Protein AF-A0A6J7RD16-F1 (afdb_monomer_lite)

Secondary structure (DSSP, 8-state):
---PPP--SS--GGGTTSEEEEEEEETTEEEEEEEEEEETTEEE-TTS-EEE--GGGEEEEEE-PPP---

pLDDT: mean 85.66, std 15.55, range [40.06, 97.88]

Organism: NCBI:txid449393

Structure (mmCIF, N/CA/C/O backbone):
data_AF-A0A6J7RD16-F1
#
_entry.id   AF-A0A6J7RD16-F1
#
loop_
_atom_site.group_PDB
_atom_site.id
_atom_site.type_symbol
_atom_site.label_atom_id
_atom_site.label_alt_id
_atom_site.label_comp_id
_atom_site.label_asym_id
_atom_site.label_entity_id
_atom_site.label_seq_id
_atom_site.pdbx_PDB_ins_code
_atom_site.Cartn_x
_atom_site.Cartn_y
_atom_site.Cartn_z
_atom_site.occupancy
_atom_site.B_iso_or_equiv
_atom_site.auth_seq_id
_atom_site.auth_comp_id
_atom_site.auth_asym_id
_atom_site.auth_atom_id
_atom_site.pdbx_PDB_model_num
ATOM 1 N N . MET A 1 1 ? -0.333 -30.070 4.174 1.00 40.06 1 MET A N 1
ATOM 2 C CA . MET A 1 1 ? 0.957 -29.357 4.083 1.00 40.06 1 MET A CA 1
ATOM 3 C C . MET A 1 1 ? 0.633 -27.881 3.898 1.00 40.06 1 MET A C 1
ATOM 5 O O . MET A 1 1 ? 0.052 -27.551 2.875 1.00 40.06 1 MET A O 1
ATOM 9 N N . SER A 1 2 ? 0.868 -27.026 4.898 1.00 41.72 2 SER A N 1
ATOM 10 C CA . SER A 1 2 ? 0.593 -25.584 4.778 1.00 41.72 2 SER A CA 1
ATOM 11 C C . SER A 1 2 ? 1.816 -24.887 4.207 1.00 41.72 2 SER A C 1
ATOM 13 O O . SER A 1 2 ? 2.747 -24.565 4.940 1.00 41.72 2 SER A O 1
ATOM 15 N N . THR A 1 3 ? 1.826 -24.664 2.897 1.00 42.41 3 THR A N 1
ATOM 16 C CA . THR A 1 3 ? 2.761 -23.721 2.287 1.00 42.41 3 THR A CA 1
ATOM 17 C C . THR A 1 3 ? 2.269 -22.329 2.662 1.00 42.41 3 THR A C 1
ATOM 19 O O . THR A 1 3 ? 1.281 -21.851 2.109 1.00 42.41 3 THR A O 1
ATOM 22 N N . ALA A 1 4 ? 2.903 -21.690 3.647 1.00 48.28 4 ALA A N 1
ATOM 23 C CA . ALA A 1 4 ? 2.750 -20.251 3.805 1.00 48.28 4 ALA A CA 1
ATOM 24 C C . ALA A 1 4 ? 3.204 -19.624 2.482 1.00 48.28 4 ALA A C 1
ATOM 26 O O . ALA A 1 4 ? 4.349 -19.824 2.072 1.00 48.28 4 ALA A O 1
ATOM 27 N N . ALA A 1 5 ? 2.289 -18.958 1.773 1.00 51.94 5 ALA A N 1
ATOM 28 C CA . ALA A 1 5 ? 2.630 -18.224 0.564 1.00 51.94 5 ALA A CA 1
ATOM 29 C C . ALA A 1 5 ? 3.823 -17.300 0.873 1.00 51.94 5 ALA A C 1
ATOM 31 O O . ALA A 1 5 ? 3.870 -16.742 1.978 1.00 51.94 5 ALA A O 1
ATOM 32 N N . PRO A 1 6 ? 4.801 -17.158 -0.042 1.00 55.53 6 PRO A N 1
ATOM 33 C CA . PRO A 1 6 ? 5.900 -16.229 0.169 1.00 55.53 6 PRO A CA 1
ATOM 34 C C . PRO A 1 6 ? 5.305 -14.867 0.520 1.00 55.53 6 PRO A C 1
ATOM 36 O O . PRO A 1 6 ? 4.402 -14.384 -0.165 1.00 55.53 6 PRO A O 1
ATOM 39 N N . LYS A 1 7 ? 5.758 -14.285 1.635 1.00 58.78 7 LYS A N 1
ATOM 40 C CA . LYS A 1 7 ? 5.304 -12.964 2.057 1.00 58.78 7 LYS A CA 1
ATOM 41 C C . LYS A 1 7 ? 5.681 -11.990 0.947 1.00 58.78 7 LYS A C 1
ATOM 43 O O . LYS A 1 7 ? 6.864 -11.717 0.759 1.00 58.78 7 LYS A O 1
ATOM 48 N N . LEU A 1 8 ? 4.683 -11.541 0.188 1.00 65.88 8 LEU A N 1
ATOM 49 C CA . LEU A 1 8 ? 4.889 -10.607 -0.908 1.00 65.88 8 LEU A CA 1
ATOM 50 C C . LEU A 1 8 ? 5.588 -9.351 -0.360 1.00 65.88 8 LEU A C 1
ATOM 52 O O . LEU A 1 8 ? 5.279 -8.912 0.759 1.00 65.88 8 LEU A O 1
ATOM 56 N N . PRO A 1 9 ? 6.530 -8.762 -1.117 1.00 80.81 9 PRO A N 1
ATOM 57 C CA . PRO A 1 9 ? 7.223 -7.546 -0.695 1.00 80.81 9 PRO A CA 1
ATOM 58 C C . PRO A 1 9 ? 6.277 -6.335 -0.604 1.00 80.81 9 PRO A C 1
ATOM 60 O O . PRO A 1 9 ? 6.653 -5.306 -0.056 1.00 80.81 9 PRO A O 1
ATOM 63 N N . HIS A 1 10 ? 5.029 -6.486 -1.057 1.00 85.44 10 HIS A N 1
ATOM 64 C CA . HIS A 1 10 ? 3.963 -5.492 -1.073 1.00 85.44 10 HIS A CA 1
ATOM 65 C C . HIS A 1 10 ? 2.629 -6.093 -0.569 1.00 85.44 10 HIS A C 1
ATOM 67 O O . HIS A 1 10 ? 2.512 -7.316 -0.441 1.00 85.44 10 HIS A O 1
ATOM 73 N N . PRO A 1 11 ? 1.609 -5.262 -0.286 1.00 88.94 11 PRO A N 1
ATOM 74 C CA . PRO A 1 11 ? 0.270 -5.732 0.071 1.00 88.94 11 PRO A CA 1
ATOM 75 C C . PRO A 1 11 ? -0.370 -6.609 -1.016 1.00 88.94 11 PRO A C 1
ATOM 77 O O . PRO A 1 11 ? -0.079 -6.450 -2.205 1.00 88.94 11 PRO A O 1
ATOM 80 N N . GLY A 1 12 ? -1.256 -7.520 -0.613 1.00 90.69 12 GLY A N 1
ATOM 81 C CA . GLY A 1 12 ? -2.055 -8.350 -1.510 1.00 90.69 12 GLY A CA 1
ATOM 82 C C . GLY A 1 12 ? -3.540 -7.959 -1.515 1.00 90.69 12 GLY A C 1
ATOM 83 O O . GLY A 1 12 ? -3.945 -6.979 -0.885 1.00 90.69 12 GLY A O 1
ATOM 84 N N . PRO A 1 13 ? -4.393 -8.734 -2.213 1.00 93.44 13 PRO A N 1
ATOM 85 C CA . PRO A 1 13 ? -5.829 -8.453 -2.296 1.00 93.44 13 PRO A CA 1
ATOM 86 C C . PRO A 1 13 ? -6.547 -8.431 -0.940 1.00 93.44 13 PRO A C 1
ATOM 88 O O . PRO A 1 13 ? -7.541 -7.726 -0.789 1.00 93.44 13 PRO A O 1
ATOM 91 N N . ALA A 1 14 ? -6.047 -9.180 0.049 1.00 92.94 14 ALA A N 1
ATOM 92 C CA . ALA A 1 14 ? -6.626 -9.241 1.392 1.00 92.94 14 ALA A CA 1
ATOM 93 C C . ALA A 1 14 ? -6.469 -7.927 2.175 1.00 92.94 14 ALA A C 1
ATOM 95 O O . ALA A 1 14 ? -7.202 -7.687 3.132 1.00 92.94 14 ALA A O 1
ATOM 96 N N . GLU A 1 15 ? -5.529 -7.072 1.772 1.00 94.44 15 GLU A N 1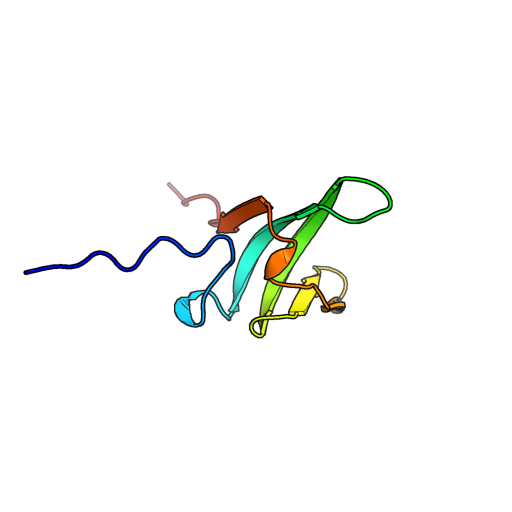
ATOM 97 C CA . GLU A 1 15 ? -5.259 -5.796 2.424 1.00 94.44 15 GLU A CA 1
ATOM 98 C C . GLU A 1 15 ? -5.997 -4.610 1.788 1.00 94.44 15 GLU A C 1
ATOM 100 O O . GLU A 1 15 ? -5.891 -3.489 2.293 1.00 94.44 15 GLU A O 1
ATOM 105 N N . ILE A 1 16 ? -6.762 -4.821 0.710 1.00 96.06 16 ILE A N 1
ATOM 106 C CA . ILE A 1 16 ? -7.571 -3.757 0.102 1.00 96.06 16 ILE A CA 1
ATOM 107 C C . ILE A 1 16 ? -8.601 -3.254 1.123 1.00 96.06 16 ILE A C 1
ATOM 109 O O . ILE A 1 16 ? -9.281 -4.022 1.799 1.00 96.06 16 ILE A O 1
ATOM 113 N N . GLY A 1 17 ? -8.697 -1.933 1.252 1.00 95.81 17 GLY A N 1
ATOM 114 C CA . GLY A 1 17 ? -9.515 -1.244 2.246 1.00 95.81 17 GLY A CA 1
ATOM 115 C C . GLY A 1 17 ? -8.844 -1.088 3.614 1.00 95.81 17 GLY A C 1
ATOM 116 O O . GLY A 1 17 ? -9.346 -0.327 4.443 1.00 95.81 17 GLY A O 1
ATOM 117 N N . LEU A 1 18 ? -7.701 -1.737 3.866 1.00 95.94 18 LEU A N 1
ATOM 118 C CA . LEU A 1 18 ? -6.953 -1.555 5.107 1.00 95.94 18 LEU A CA 1
ATOM 119 C C . LEU A 1 18 ? -6.063 -0.317 5.038 1.00 95.94 18 LEU A C 1
ATOM 121 O O . LEU A 1 18 ? -5.540 0.069 3.991 1.00 95.94 18 LEU A O 1
ATOM 125 N N . ARG A 1 19 ? -5.861 0.306 6.201 1.00 96.62 19 ARG A N 1
ATOM 126 C CA . ARG A 1 19 ? -4.895 1.390 6.342 1.00 96.62 19 ARG A CA 1
ATOM 127 C C . ARG A 1 19 ? -3.491 0.802 6.392 1.00 96.62 19 ARG A C 1
ATOM 129 O O . ARG A 1 19 ? -3.206 -0.028 7.252 1.00 96.62 19 ARG A 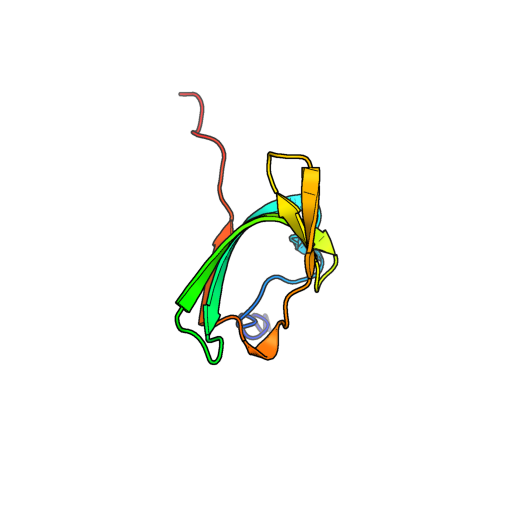O 1
ATOM 136 N N . VAL A 1 20 ? -2.608 1.261 5.519 1.00 96.00 20 VAL A N 1
ATOM 137 C CA . VAL A 1 20 ? -1.232 0.775 5.405 1.00 96.00 20 VAL A CA 1
ATOM 138 C C . VAL A 1 20 ? -0.247 1.935 5.368 1.00 96.00 20 VAL A C 1
ATOM 140 O O . VAL A 1 20 ? -0.587 3.065 5.009 1.00 96.00 20 VAL A O 1
ATOM 143 N N . THR A 1 21 ? 0.993 1.644 5.743 1.00 95.75 21 THR A N 1
ATOM 144 C CA . THR A 1 21 ? 2.146 2.474 5.400 1.00 95.75 21 THR A CA 1
ATOM 145 C C . THR A 1 21 ? 3.098 1.665 4.537 1.00 95.75 21 THR 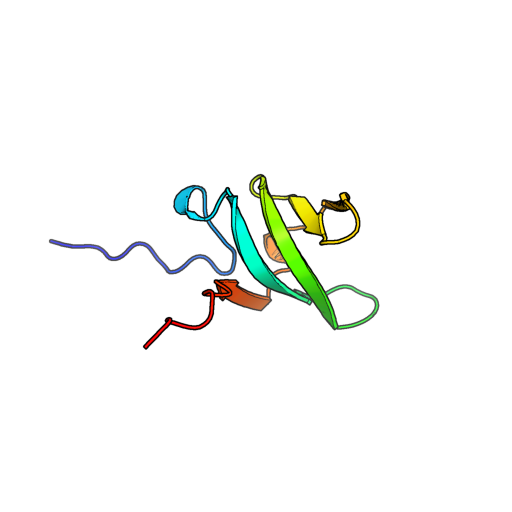A C 1
ATOM 147 O O . THR A 1 21 ? 3.304 0.480 4.804 1.00 95.75 21 THR A O 1
ATOM 150 N N . MET A 1 22 ? 3.640 2.293 3.499 1.00 94.31 22 MET A N 1
ATOM 151 C CA . MET A 1 22 ? 4.578 1.686 2.560 1.00 94.31 22 MET A CA 1
ATOM 152 C C . MET A 1 22 ? 5.764 2.615 2.367 1.00 94.31 22 MET A C 1
ATOM 154 O O . MET A 1 22 ? 5.597 3.830 2.296 1.00 94.31 22 MET A O 1
ATOM 158 N N . ARG A 1 23 ? 6.951 2.033 2.256 1.00 93.50 23 ARG A N 1
ATOM 159 C CA . ARG A 1 23 ? 8.165 2.717 1.836 1.00 93.50 23 ARG A CA 1
ATOM 160 C C . ARG A 1 23 ? 8.517 2.230 0.439 1.00 93.50 23 ARG A C 1
ATOM 162 O O . ARG A 1 23 ? 8.648 1.023 0.228 1.00 93.50 23 ARG A O 1
ATOM 169 N N . LEU A 1 24 ? 8.665 3.174 -0.477 1.00 92.38 24 LEU A N 1
ATOM 170 C CA . LEU A 1 24 ? 9.061 2.943 -1.857 1.00 92.38 24 LEU A CA 1
ATOM 171 C C . LEU A 1 24 ? 10.538 3.289 -2.035 1.00 92.38 24 LEU A C 1
ATOM 173 O O . LEU A 1 24 ? 11.040 4.215 -1.395 1.00 92.38 24 LEU A O 1
ATOM 177 N N . HIS A 1 25 ? 11.225 2.554 -2.901 1.00 88.06 25 HIS A N 1
ATOM 178 C CA . HIS A 1 25 ? 12.538 2.927 -3.409 1.00 88.06 25 HIS A CA 1
ATOM 179 C C . HIS A 1 25 ? 12.370 3.571 -4.787 1.00 88.06 25 HIS A C 1
ATOM 181 O O . HIS A 1 25 ? 12.290 2.878 -5.798 1.00 88.06 25 HIS A O 1
ATOM 187 N N . GLU A 1 26 ? 12.290 4.900 -4.810 1.00 80.81 26 GLU A N 1
ATOM 188 C CA . GLU A 1 26 ? 12.174 5.690 -6.036 1.00 80.81 26 GLU A CA 1
ATOM 189 C C . GLU A 1 26 ? 13.514 6.355 -6.378 1.00 80.81 26 GLU A C 1
ATOM 191 O O . GLU A 1 26 ? 14.349 6.616 -5.508 1.00 80.81 26 GLU A O 1
ATOM 196 N N . SER A 1 27 ? 13.704 6.695 -7.654 1.00 74.31 27 SER A N 1
ATOM 197 C CA . SER A 1 27 ? 14.929 7.317 -8.183 1.00 74.31 27 SER A CA 1
ATOM 198 C C . SER A 1 27 ? 15.298 8.656 -7.517 1.00 74.31 27 SER A C 1
ATOM 200 O O . SER A 1 27 ? 16.429 9.113 -7.655 1.00 74.31 27 SER A O 1
ATOM 202 N N . GLY A 1 28 ? 14.357 9.290 -6.803 1.00 71.00 28 GLY A N 1
ATOM 203 C CA . GLY A 1 28 ? 14.539 10.540 -6.052 1.00 71.00 28 GLY A CA 1
ATOM 204 C C . GLY A 1 28 ? 14.778 10.366 -4.546 1.00 71.00 28 GLY A C 1
ATOM 205 O O . GLY A 1 28 ? 14.889 11.364 -3.837 1.00 71.00 28 GLY A O 1
ATOM 206 N N . GLY A 1 29 ? 14.857 9.125 -4.055 1.00 70.94 29 GLY A N 1
ATOM 207 C CA . GLY A 1 29 ? 14.999 8.792 -2.637 1.00 70.94 29 GLY A CA 1
ATOM 208 C C . GLY A 1 29 ? 13.808 7.999 -2.085 1.00 70.94 29 GLY A C 1
ATOM 209 O O . GLY A 1 29 ? 12.823 7.770 -2.787 1.00 70.94 29 GLY A O 1
ATOM 210 N N . PRO A 1 30 ? 13.893 7.524 -0.829 1.00 76.06 30 PRO A N 1
ATOM 211 C CA . PRO A 1 30 ? 12.821 6.747 -0.229 1.00 76.06 30 PRO A CA 1
ATOM 212 C C . PRO A 1 30 ? 11.578 7.608 0.026 1.00 76.06 30 PRO A C 1
ATOM 214 O O . PRO A 1 30 ? 11.626 8.559 0.807 1.00 76.06 30 PRO A O 1
ATOM 217 N N . THR A 1 31 ? 10.454 7.221 -0.577 1.00 88.88 31 THR A N 1
ATOM 218 C CA . THR A 1 31 ? 9.148 7.868 -0.384 1.00 88.88 31 THR A CA 1
ATOM 219 C C . THR A 1 31 ? 8.296 7.039 0.574 1.00 88.88 31 THR A C 1
ATOM 221 O O . THR A 1 31 ? 8.176 5.823 0.422 1.00 88.88 31 THR A O 1
ATOM 224 N N . GLU A 1 32 ? 7.679 7.683 1.568 1.00 92.62 32 GLU A N 1
ATOM 225 C CA . GLU A 1 32 ? 6.709 7.034 2.455 1.00 92.62 32 GLU A CA 1
ATOM 226 C C . GLU A 1 32 ? 5.274 7.384 2.062 1.00 92.62 32 GLU A C 1
ATOM 228 O O . GLU A 1 32 ? 4.874 8.549 2.021 1.00 92.62 32 GLU A O 1
ATOM 233 N N . LEU A 1 33 ? 4.474 6.348 1.824 1.00 94.31 33 LEU A N 1
ATOM 234 C CA . LEU A 1 33 ? 3.038 6.441 1.616 1.00 94.31 33 LEU A CA 1
ATOM 235 C C . LEU A 1 33 ? 2.300 5.994 2.877 1.00 94.31 33 LEU A C 1
ATOM 237 O O . LEU A 1 33 ? 2.643 4.993 3.508 1.00 94.31 33 LEU A O 1
ATOM 241 N N . LEU A 1 34 ? 1.252 6.734 3.233 1.00 95.81 34 LEU A N 1
ATOM 242 C CA . LEU A 1 34 ? 0.344 6.412 4.329 1.00 95.81 34 LEU A CA 1
ATOM 243 C C . LEU A 1 34 ? -1.089 6.706 3.896 1.00 95.81 34 LEU A C 1
ATOM 245 O 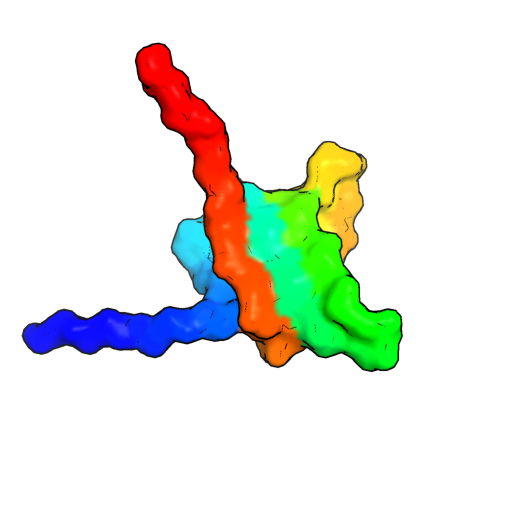O . LEU A 1 34 ? -1.452 7.851 3.623 1.00 95.81 34 LEU A O 1
ATOM 249 N N . GLY A 1 35 ? -1.925 5.677 3.898 1.00 96.56 35 GLY A N 1
ATOM 250 C CA . GLY A 1 35 ? -3.317 5.798 3.487 1.00 96.56 35 GLY A CA 1
ATOM 251 C C . GLY A 1 35 ? -4.035 4.462 3.522 1.00 96.56 35 GLY A C 1
ATOM 252 O O . GLY A 1 35 ? -3.582 3.530 4.180 1.00 96.56 35 GLY A O 1
ATOM 253 N N . PHE A 1 36 ? -5.171 4.386 2.845 1.00 97.38 36 PHE A N 1
ATOM 254 C CA . PHE A 1 36 ? -5.901 3.141 2.636 1.00 97.38 36 PHE A CA 1
ATOM 255 C C . PHE A 1 36 ? -5.492 2.541 1.297 1.00 97.38 36 PHE A C 1
ATOM 257 O O . PHE A 1 36 ? -5.459 3.267 0.304 1.00 97.38 36 PHE A O 1
ATOM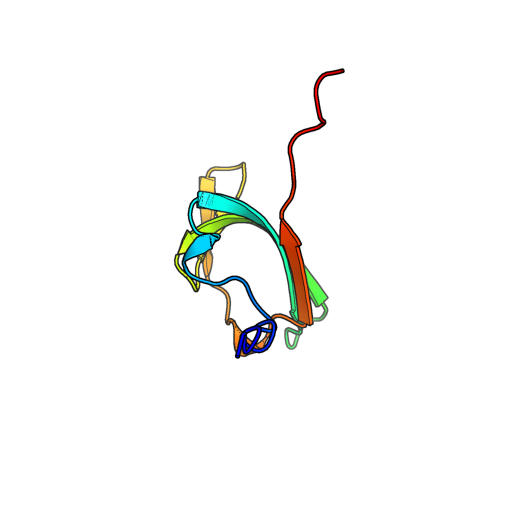 264 N N . LEU A 1 37 ? -5.178 1.245 1.270 1.00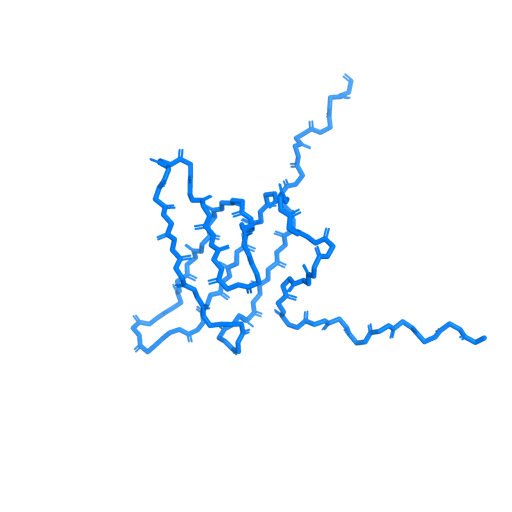 97.38 37 LEU A N 1
ATOM 265 C CA . LEU A 1 37 ? -4.930 0.539 0.016 1.00 97.38 37 LEU A CA 1
ATOM 266 C C . LEU A 1 37 ? -6.251 0.461 -0.751 1.00 97.38 37 LEU A C 1
ATOM 268 O O . LEU A 1 37 ? -7.178 -0.214 -0.311 1.00 97.38 37 LEU A O 1
ATOM 272 N N . GLU A 1 38 ? -6.372 1.195 -1.849 1.00 96.94 38 GLU A N 1
ATOM 273 C CA . GLU A 1 38 ? -7.628 1.271 -2.602 1.00 96.94 38 GLU A CA 1
ATOM 274 C C . GLU A 1 38 ? -7.665 0.240 -3.729 1.00 96.94 38 GLU A C 1
ATOM 276 O O . GLU A 1 38 ? -8.695 -0.381 -3.977 1.00 96.94 38 GLU A O 1
ATOM 281 N N . THR A 1 39 ? -6.512 -0.012 -4.345 1.00 96.94 39 THR A N 1
ATOM 282 C CA . THR A 1 39 ? -6.270 -1.129 -5.263 1.00 96.94 39 THR A CA 1
ATOM 283 C C . THR A 1 39 ? -4.867 -1.687 -5.017 1.00 96.94 39 THR A C 1
ATOM 285 O O . THR A 1 39 ? -4.121 -1.150 -4.202 1.00 96.94 39 THR A O 1
ATOM 288 N N . LEU A 1 40 ? -4.461 -2.730 -5.747 1.00 95.81 40 LEU A N 1
ATOM 289 C CA . LEU A 1 40 ? -3.105 -3.290 -5.642 1.00 95.81 40 LEU A CA 1
ATOM 290 C C . LEU A 1 40 ? -1.985 -2.308 -6.031 1.00 95.81 40 LEU A C 1
ATOM 292 O O . LEU A 1 40 ? -0.828 -2.579 -5.733 1.00 95.81 40 LEU A O 1
ATOM 296 N N . THR A 1 41 ? -2.317 -1.189 -6.676 1.00 96.38 41 THR A N 1
ATOM 297 C CA . THR A 1 41 ? -1.358 -0.185 -7.158 1.00 96.38 41 THR A CA 1
ATOM 298 C C . THR A 1 41 ? -1.737 1.239 -6.754 1.00 96.38 41 THR A C 1
ATOM 300 O O . THR A 1 41 ? -1.106 2.190 -7.210 1.00 96.38 41 THR A O 1
ATOM 303 N N . THR A 1 42 ? -2.754 1.430 -5.900 1.00 97.56 42 THR A N 1
ATOM 304 C CA . THR A 1 42 ? -3.179 2.768 -5.461 1.00 97.56 42 THR A CA 1
ATOM 305 C C . THR A 1 42 ? -3.417 2.873 -3.958 1.00 97.56 42 THR A C 1
ATOM 307 O O . THR A 1 42 ? -3.956 1.973 -3.311 1.00 97.56 42 THR A O 1
ATOM 310 N N . ILE A 1 43 ? -3.041 4.024 -3.400 1.00 97.19 43 ILE A N 1
ATOM 311 C CA . ILE A 1 43 ? -3.292 4.418 -2.012 1.00 97.19 43 ILE A CA 1
ATOM 312 C C . ILE A 1 43 ? -4.160 5.671 -2.007 1.00 97.19 43 ILE A C 1
ATOM 314 O O . ILE A 1 43 ? -3.795 6.685 -2.603 1.00 97.19 43 ILE A O 1
ATOM 318 N N . ARG A 1 44 ? -5.246 5.644 -1.235 1.00 97.88 44 ARG A N 1
ATOM 319 C CA . ARG A 1 44 ? -6.014 6.839 -0.884 1.00 97.88 44 ARG A CA 1
ATOM 320 C C . ARG A 1 44 ? -5.479 7.452 0.403 1.00 97.88 44 ARG A C 1
ATOM 322 O O . ARG A 1 44 ? -5.603 6.874 1.488 1.00 97.88 44 ARG A O 1
ATOM 329 N N . LYS A 1 45 ? -4.885 8.638 0.301 1.00 96.06 45 LYS A N 1
ATOM 330 C CA . LYS A 1 45 ? -4.389 9.411 1.447 1.00 96.06 45 LYS A CA 1
ATOM 331 C C . LYS A 1 45 ? -5.545 9.988 2.273 1.00 96.06 45 LYS A C 1
ATOM 333 O O . LYS A 1 45 ? -6.694 10.064 1.838 1.00 96.06 45 LYS A O 1
ATOM 338 N N . ARG A 1 46 ? -5.237 10.456 3.490 1.00 93.38 46 ARG A N 1
ATOM 339 C CA . ARG A 1 46 ? -6.226 11.073 4.404 1.00 93.38 46 ARG A CA 1
ATOM 340 C C . ARG A 1 46 ? -6.905 12.318 3.810 1.00 93.38 46 ARG A C 1
ATOM 342 O O . ARG A 1 46 ? -8.055 12.577 4.140 1.00 93.38 46 ARG A O 1
ATOM 349 N N . ASN A 1 47 ? -6.199 13.079 2.974 1.00 94.62 47 ASN A N 1
ATOM 350 C CA . ASN A 1 47 ? -6.716 14.267 2.282 1.00 94.62 47 ASN A CA 1
ATOM 351 C C . ASN A 1 47 ? -7.625 13.928 1.080 1.00 94.62 47 ASN A C 1
ATOM 353 O O . ASN A 1 47 ? -8.129 14.846 0.445 1.00 94.62 47 ASN A O 1
ATOM 357 N N . GLY A 1 48 ? -7.827 12.644 0.762 1.00 95.88 48 GLY A N 1
ATOM 358 C CA . GLY A 1 48 ? -8.614 12.192 -0.389 1.00 95.88 48 GLY A CA 1
ATOM 359 C C . GLY A 1 48 ? -7.821 12.052 -1.692 1.00 95.88 48 GLY A C 1
ATOM 360 O O . GLY A 1 48 ? -8.372 11.565 -2.671 1.00 95.88 48 GLY A O 1
ATOM 361 N N . GLU A 1 49 ? -6.542 12.429 -1.709 1.00 97.06 49 GLU A N 1
ATOM 362 C CA . GLU A 1 49 ? -5.653 12.244 -2.860 1.00 97.06 49 GLU A CA 1
ATOM 363 C C . GLU A 1 49 ? -5.417 10.751 -3.132 1.00 97.06 49 GLU A C 1
ATOM 365 O O . GLU A 1 49 ? -5.150 9.980 -2.202 1.00 97.06 49 GLU A O 1
ATOM 370 N N . ILE A 1 50 ? -5.479 10.364 -4.407 1.00 97.38 50 ILE A N 1
ATOM 371 C CA . ILE A 1 50 ? -5.132 9.019 -4.872 1.00 97.38 50 ILE A CA 1
ATOM 372 C C . ILE A 1 50 ? -3.717 9.050 -5.429 1.00 97.38 50 ILE A C 1
ATOM 374 O O . ILE A 1 50 ? -3.431 9.798 -6.361 1.00 97.38 50 ILE A O 1
ATOM 378 N N . VAL A 1 51 ? -2.844 8.220 -4.865 1.00 95.44 51 VAL A N 1
ATOM 379 C CA . VAL A 1 51 ? -1.469 8.043 -5.333 1.00 95.44 51 VAL A CA 1
ATOM 380 C C . VAL A 1 51 ? -1.316 6.656 -5.928 1.00 95.44 51 VAL A C 1
ATOM 382 O O . VAL A 1 51 ? -1.617 5.665 -5.261 1.00 95.44 51 VAL A O 1
ATOM 385 N N . THR A 1 52 ? -0.824 6.593 -7.162 1.00 95.88 52 THR A N 1
ATOM 386 C CA . THR A 1 52 ? -0.405 5.348 -7.811 1.00 95.88 52 THR A CA 1
ATOM 387 C C . THR A 1 52 ? 1.026 5.015 -7.403 1.00 95.88 52 THR A C 1
ATOM 389 O O . THR A 1 52 ? 1.863 5.911 -7.327 1.00 95.88 52 THR A O 1
ATOM 392 N N . PHE A 1 53 ? 1.311 3.741 -7.152 1.00 92.62 53 PHE A N 1
ATOM 393 C CA . PHE A 1 53 ? 2.649 3.243 -6.844 1.00 92.62 53 PHE A CA 1
ATOM 394 C C . PHE A 1 53 ? 2.943 1.960 -7.625 1.00 92.62 53 PHE A C 1
ATOM 396 O O . PHE A 1 53 ? 2.024 1.246 -8.034 1.00 92.62 53 PHE A O 1
ATOM 403 N N . ASP A 1 54 ? 4.228 1.664 -7.798 1.00 91.75 54 ASP A N 1
ATOM 404 C CA . ASP A 1 54 ? 4.701 0.399 -8.352 1.00 91.75 54 ASP A CA 1
ATOM 405 C C . ASP A 1 54 ? 4.946 -0.616 -7.215 1.00 91.75 54 ASP A C 1
ATOM 407 O O . ASP A 1 54 ? 5.776 -0.354 -6.334 1.00 91.75 54 ASP A O 1
ATOM 411 N N . PRO A 1 55 ? 4.246 -1.767 -7.186 1.00 91.81 55 PRO A N 1
ATOM 412 C CA . PRO A 1 55 ? 4.474 -2.816 -6.195 1.00 91.81 55 PRO A CA 1
ATOM 413 C C . PRO A 1 55 ? 5.913 -3.346 -6.178 1.00 91.81 55 PRO A C 1
ATOM 415 O O . PRO A 1 55 ? 6.378 -3.770 -5.119 1.00 91.81 55 PRO A O 1
ATOM 418 N N . GLU A 1 56 ? 6.631 -3.294 -7.306 1.00 90.62 56 GLU A N 1
ATOM 419 C CA . GLU A 1 56 ? 8.033 -3.726 -7.396 1.00 90.62 56 GLU A CA 1
ATOM 420 C C . GLU A 1 56 ? 8.988 -2.774 -6.660 1.00 90.62 56 GLU A C 1
ATOM 422 O O . GLU A 1 56 ? 10.082 -3.172 -6.259 1.00 90.62 56 GLU A O 1
ATOM 427 N N . GLN A 1 57 ? 8.565 -1.531 -6.416 1.00 91.19 57 GLN A N 1
ATOM 428 C CA . GLN A 1 57 ? 9.351 -0.537 -5.684 1.00 91.19 57 GLN A CA 1
ATOM 429 C C . GLN A 1 57 ? 9.116 -0.577 -4.171 1.00 91.19 57 GLN A C 1
ATOM 431 O O . GLN A 1 57 ? 9.804 0.127 -3.426 1.00 91.19 57 GLN A O 1
ATOM 436 N N . VAL A 1 58 ? 8.163 -1.379 -3.682 1.00 92.12 58 VAL A N 1
ATOM 437 C CA . VAL A 1 58 ? 7.882 -1.486 -2.247 1.00 92.12 58 VAL A CA 1
ATOM 438 C C . VAL A 1 58 ? 9.009 -2.255 -1.560 1.00 92.12 58 VAL A C 1
ATOM 440 O O . VAL A 1 58 ? 9.192 -3.451 -1.767 1.00 92.12 58 VAL A O 1
ATOM 443 N N . VAL A 1 59 ? 9.745 -1.570 -0.684 1.00 91.75 59 VAL A N 1
ATOM 444 C CA . VAL A 1 59 ? 10.847 -2.169 0.091 1.00 91.75 59 VAL A CA 1
ATOM 445 C C . VAL A 1 59 ? 10.452 -2.517 1.522 1.00 91.75 59 VAL A C 1
ATOM 447 O O . VAL A 1 59 ? 11.090 -3.347 2.165 1.00 91.75 59 VAL A O 1
ATOM 450 N N . ALA A 1 60 ? 9.406 -1.878 2.047 1.00 91.56 60 ALA A N 1
ATOM 451 C CA . ALA A 1 60 ? 8.838 -2.196 3.349 1.00 91.56 60 ALA A CA 1
ATOM 452 C C . ALA A 1 60 ? 7.385 -1.730 3.427 1.00 91.56 60 ALA A C 1
ATOM 454 O O . ALA A 1 60 ? 7.031 -0.683 2.889 1.00 91.56 60 ALA A O 1
ATOM 455 N N . TRP A 1 61 ? 6.552 -2.462 4.163 1.00 94.62 61 TRP A N 1
ATOM 456 C CA . TRP A 1 61 ? 5.183 -2.045 4.445 1.00 94.62 61 TRP A CA 1
ATOM 457 C C . TRP A 1 61 ? 4.639 -2.676 5.727 1.00 94.62 61 TRP A C 1
ATOM 459 O O . TRP A 1 61 ? 5.173 -3.664 6.237 1.00 94.62 61 TRP A O 1
ATOM 469 N N . ARG A 1 62 ? 3.559 -2.097 6.260 1.00 94.19 62 ARG A N 1
ATOM 470 C CA . ARG A 1 62 ? 2.770 -2.687 7.351 1.00 94.19 62 ARG A CA 1
ATOM 471 C C . ARG A 1 62 ? 1.336 -2.169 7.356 1.00 94.19 62 ARG A C 1
ATOM 473 O O . ARG A 1 62 ? 1.074 -1.038 6.942 1.00 94.19 62 ARG A O 1
ATOM 480 N N . ILE A 1 63 ? 0.436 -2.968 7.921 1.00 94.94 63 ILE A N 1
ATOM 481 C CA . ILE A 1 63 ? -0.917 -2.535 8.280 1.00 94.94 63 ILE A CA 1
ATOM 482 C C . ILE A 1 63 ? -0.829 -1.607 9.497 1.00 94.94 63 ILE A C 1
ATOM 484 O O . ILE A 1 63 ? -0.126 -1.887 10.470 1.00 94.94 63 ILE A O 1
ATOM 488 N N . VAL A 1 64 ? -1.550 -0.493 9.442 1.00 94.00 64 VAL A N 1
ATOM 489 C CA . VAL A 1 64 ? -1.715 0.445 10.550 1.00 94.00 64 VAL A CA 1
ATOM 490 C C . VAL A 1 64 ? -2.991 0.071 11.288 1.00 94.00 64 VAL A C 1
ATOM 492 O O . VAL A 1 64 ? -4.090 0.470 10.900 1.00 94.00 64 VAL A O 1
ATOM 495 N N . LEU A 1 65 ? -2.839 -0.711 12.355 1.00 87.62 65 LEU A N 1
ATOM 496 C CA . LEU A 1 65 ? -3.956 -1.064 13.220 1.00 87.62 65 LEU A CA 1
ATOM 497 C C . LEU A 1 65 ? -4.411 0.170 14.017 1.00 87.62 65 LEU A C 1
ATOM 499 O O . LEU A 1 65 ? -3.569 0.965 14.451 1.00 87.62 65 LEU A O 1
ATOM 503 N N . PRO A 1 66 ? -5.726 0.364 14.214 1.00 77.00 66 PRO A N 1
ATOM 504 C CA . PRO A 1 66 ? -6.200 1.338 15.183 1.00 77.00 66 PRO A CA 1
ATOM 505 C C . PRO A 1 66 ? -5.667 0.967 16.577 1.00 77.00 66 PRO A C 1
ATOM 507 O O . PRO A 1 66 ? -5.467 -0.220 16.850 1.00 77.00 66 PRO A O 1
ATOM 510 N N . PRO A 1 67 ? -5.437 1.950 17.466 1.00 71.88 67 PRO A N 1
ATOM 511 C CA . PRO A 1 67 ? -5.084 1.646 18.844 1.00 71.88 67 PRO A CA 1
ATOM 512 C C . PRO A 1 67 ? -6.178 0.759 19.437 1.00 71.88 67 PRO A C 1
ATOM 514 O O . PRO A 1 67 ? -7.361 1.108 19.385 1.00 71.88 67 PRO A O 1
ATOM 517 N N . THR A 1 68 ? -5.789 -0.405 19.952 1.00 73.44 68 THR A N 1
ATOM 518 C CA . THR A 1 68 ? -6.695 -1.311 20.651 1.00 73.44 68 THR A CA 1
ATOM 519 C C . THR A 1 68 ? -7.288 -0.526 21.815 1.00 73.44 68 THR A C 1
ATOM 521 O O . THR A 1 68 ? -6.552 -0.092 22.701 1.00 73.44 68 THR A O 1
ATOM 524 N N . LYS A 1 69 ? -8.599 -0.265 21.789 1.00 59.62 69 LYS A N 1
ATOM 525 C CA . LYS A 1 69 ? -9.285 0.272 22.966 1.00 59.62 69 LYS A CA 1
ATOM 526 C C . LYS A 1 69 ? -9.182 -0.801 24.052 1.00 59.62 69 LYS A C 1
ATOM 528 O O . LYS A 1 69 ? -9.710 -1.894 23.852 1.00 59.62 69 LYS A O 1
ATOM 533 N N . GLY A 1 70 ? -8.418 -0.508 25.103 1.00 59.31 70 GLY A N 1
ATOM 534 C CA . GLY A 1 70 ? -8.456 -1.252 26.363 1.00 59.31 70 GLY A CA 1
ATOM 535 C C . GLY A 1 70 ? -9.725 -0.954 27.144 1.00 59.31 70 GLY A C 1
ATOM 536 O O . GLY A 1 70 ? -10.388 0.060 26.818 1.00 59.31 70 GLY A O 1
#

Sequence (70 aa):
MSTAAPKLPHPGPAEIGLRVTMRLHESGGPTELLGFLETLTTIRKRNGEIVTFDPEQVVAWRIVLPPTKG

Radius of gyration: 13.12 Å; chains: 1; bounding box: 24×44×35 Å

Foldseek 3Di:
DDDPDPPQLADDPVQAQFWKWFWFQDPVGIDIDTAGRNDSFWGQHPVRDIDGHDSVRTRDMDTDDDPPDD